Protein AF-A0A7C6KZR1-F1 (afdb_monomer_lite)

Radius of gyration: 19.95 Å; chains: 1; bounding box: 48×37×45 Å

Structure (mmCIF, N/CA/C/O backbone):
data_AF-A0A7C6KZR1-F1
#
_entry.id   AF-A0A7C6KZR1-F1
#
loop_
_atom_site.group_PDB
_atom_site.id
_atom_site.type_symbol
_atom_site.label_atom_id
_atom_site.label_alt_id
_atom_site.label_comp_id
_atom_site.label_asym_id
_atom_site.label_entity_id
_atom_site.label_seq_id
_atom_site.pdbx_PDB_ins_code
_atom_site.Cartn_x
_atom_site.Cartn_y
_atom_site.Cartn_z
_atom_site.occupancy
_atom_site.B_iso_or_equiv
_atom_site.auth_seq_id
_atom_site.auth_comp_id
_atom_site.auth_asym_id
_atom_site.auth_atom_id
_atom_site.pdbx_PDB_model_num
ATOM 1 N N . MET A 1 1 ? -2.641 19.764 -7.594 1.00 65.00 1 MET A N 1
ATOM 2 C CA . MET A 1 1 ? -3.365 18.576 -7.090 1.00 65.00 1 MET A CA 1
ATOM 3 C C . MET A 1 1 ? -2.521 17.342 -7.369 1.00 65.00 1 MET A C 1
ATOM 5 O O . MET A 1 1 ? -2.129 17.156 -8.516 1.00 65.00 1 MET A O 1
ATOM 9 N N . LEU A 1 2 ? -2.218 16.532 -6.350 1.00 72.00 2 LEU A N 1
ATOM 10 C CA . LEU A 1 2 ? -1.398 15.311 -6.466 1.00 72.00 2 LEU A CA 1
ATOM 11 C C . LEU A 1 2 ? -1.885 14.363 -7.580 1.00 72.00 2 LEU A C 1
ATOM 13 O O . LEU A 1 2 ? -1.064 13.788 -8.284 1.00 72.00 2 LEU A O 1
ATOM 17 N N . GLY A 1 3 ? -3.200 14.284 -7.827 1.00 72.75 3 GLY A N 1
ATOM 18 C CA . GLY A 1 3 ? -3.768 13.497 -8.932 1.00 72.75 3 GLY A CA 1
ATOM 19 C C . GLY A 1 3 ? -3.339 13.965 -10.331 1.00 72.75 3 GLY A C 1
ATOM 20 O O . GLY A 1 3 ? -3.002 13.144 -11.179 1.00 72.75 3 GLY A O 1
ATOM 21 N N . LEU A 1 4 ? -3.249 15.281 -10.561 1.00 75.31 4 LEU A N 1
ATOM 22 C CA . LEU A 1 4 ? -2.753 15.832 -11.831 1.00 75.31 4 LEU A CA 1
ATOM 23 C C . LEU A 1 4 ? -1.257 15.537 -12.023 1.00 75.31 4 LEU A C 1
ATOM 25 O O . LEU A 1 4 ? -0.806 15.279 -13.136 1.00 75.31 4 LEU A O 1
ATOM 29 N N . TRP A 1 5 ? -0.495 15.550 -10.924 1.00 78.56 5 TRP A N 1
ATOM 30 C CA . TRP A 1 5 ? 0.924 15.200 -10.927 1.00 78.56 5 TRP A CA 1
ATOM 31 C C . TRP A 1 5 ? 1.140 13.717 -11.248 1.00 78.56 5 TRP A C 1
ATOM 33 O O . TRP A 1 5 ? 1.990 13.419 -12.077 1.00 78.56 5 TRP A O 1
ATOM 43 N N . PHE A 1 6 ? 0.317 12.806 -10.713 1.00 76.88 6 PHE A N 1
ATOM 44 C CA . PHE A 1 6 ? 0.353 11.382 -11.081 1.00 76.88 6 PHE A CA 1
ATOM 45 C C . PHE A 1 6 ? 0.053 11.135 -12.566 1.00 76.88 6 PHE A C 1
ATOM 47 O O . PHE A 1 6 ? 0.694 10.290 -13.190 1.00 76.88 6 PHE A O 1
ATOM 54 N N . ILE A 1 7 ? -0.878 11.892 -13.154 1.00 77.44 7 ILE A N 1
ATOM 55 C CA . ILE A 1 7 ? -1.198 11.793 -14.587 1.00 77.44 7 ILE A CA 1
ATOM 56 C C . ILE A 1 7 ? -0.025 12.294 -15.443 1.00 77.44 7 ILE A C 1
ATOM 58 O O . ILE A 1 7 ? 0.351 11.643 -16.417 1.00 77.44 7 ILE A O 1
ATOM 62 N N . LEU A 1 8 ? 0.586 13.426 -15.083 1.00 77.81 8 LEU A N 1
ATOM 63 C CA . LEU A 1 8 ? 1.767 13.940 -15.785 1.00 77.81 8 LEU A CA 1
ATOM 64 C C . LEU A 1 8 ? 2.981 13.010 -15.625 1.00 77.81 8 LEU A C 1
ATOM 66 O O . LEU A 1 8 ? 3.710 12.784 -16.596 1.00 77.81 8 LEU A O 1
ATOM 70 N N . ASP A 1 9 ? 3.170 12.435 -14.435 1.00 79.00 9 ASP A N 1
ATOM 71 C CA . ASP A 1 9 ? 4.228 11.460 -14.163 1.00 79.00 9 ASP A CA 1
ATOM 72 C C . ASP A 1 9 ? 4.039 10.196 -15.010 1.00 79.00 9 ASP A C 1
ATOM 74 O O . ASP A 1 9 ? 4.992 9.744 -15.642 1.00 79.00 9 ASP A O 1
ATOM 78 N N . TYR A 1 10 ? 2.805 9.697 -15.155 1.00 75.25 10 TYR A N 1
ATOM 79 C CA . TYR A 1 10 ? 2.490 8.557 -16.026 1.00 75.25 10 TYR A CA 1
ATOM 80 C C . TYR A 1 10 ? 2.987 8.757 -17.470 1.00 75.25 10 TYR A C 1
ATOM 82 O O . TYR A 1 10 ? 3.627 7.870 -18.042 1.00 75.25 10 TYR A O 1
ATOM 90 N N . TYR A 1 11 ? 2.760 9.935 -18.063 1.00 74.88 11 TYR A N 1
ATOM 91 C CA . TYR A 1 11 ? 3.222 10.218 -19.428 1.00 74.88 11 TYR A CA 1
ATOM 92 C C . TYR A 1 11 ? 4.741 10.392 -19.527 1.00 74.88 11 TYR A C 1
ATOM 94 O O . TYR A 1 11 ? 5.347 9.939 -20.504 1.00 74.88 11 TYR A O 1
ATOM 102 N N . LYS A 1 12 ? 5.369 11.029 -18.533 1.00 73.31 12 LYS A N 1
ATOM 103 C CA . LYS A 1 12 ? 6.824 11.237 -18.505 1.00 73.31 12 LYS A CA 1
ATOM 104 C C . LYS A 1 12 ? 7.576 9.911 -18.350 1.00 73.31 12 LYS A C 1
ATOM 106 O O . LYS A 1 12 ? 8.551 9.673 -19.064 1.00 73.31 12 LYS A O 1
ATOM 111 N N . LYS A 1 13 ? 7.086 9.029 -17.478 1.00 70.56 13 LYS A N 1
ATOM 112 C CA . LYS A 1 13 ? 7.708 7.741 -17.143 1.00 70.56 13 LYS A CA 1
ATOM 113 C C . LYS A 1 13 ? 7.689 6.753 -18.309 1.00 70.56 13 LYS A C 1
ATOM 115 O O . LYS A 1 13 ? 8.689 6.092 -18.560 1.00 70.56 13 LYS A O 1
ATOM 120 N N . ARG A 1 14 ? 6.637 6.783 -19.136 1.00 67.38 14 ARG A N 1
ATOM 121 C CA . ARG A 1 14 ? 6.496 5.927 -20.329 1.00 67.38 14 ARG A CA 1
ATOM 122 C C . ARG A 1 14 ? 7.643 6.073 -21.347 1.00 67.38 14 ARG A C 1
ATOM 124 O O . ARG A 1 14 ? 8.022 5.092 -21.986 1.00 67.38 14 ARG A O 1
ATOM 131 N N . LYS A 1 15 ? 8.217 7.277 -21.507 1.00 60.50 15 LYS A N 1
ATOM 132 C CA . LYS A 1 15 ? 9.384 7.496 -22.391 1.00 60.50 15 LYS A CA 1
ATOM 133 C C . LYS A 1 15 ? 10.684 6.954 -21.787 1.00 60.50 15 LYS A C 1
ATOM 135 O O . LYS A 1 15 ? 11.470 6.353 -22.514 1.00 60.50 15 LYS A O 1
ATOM 140 N N . THR A 1 16 ? 10.885 7.134 -20.484 1.00 65.69 16 THR A N 1
ATOM 141 C CA . THR A 1 16 ? 12.053 6.622 -19.750 1.00 65.69 16 THR A CA 1
ATOM 142 C C . THR A 1 16 ? 12.046 5.095 -19.681 1.00 65.69 16 THR A C 1
ATOM 144 O O . THR A 1 16 ? 13.045 4.481 -20.040 1.00 65.69 16 THR A O 1
ATOM 147 N N . ASP A 1 17 ? 10.898 4.477 -19.388 1.00 67.50 17 ASP A N 1
ATOM 148 C CA . ASP A 1 17 ? 10.758 3.015 -19.324 1.00 67.50 17 ASP A CA 1
ATOM 149 C C . ASP A 1 17 ? 11.106 2.330 -20.653 1.00 67.50 17 ASP A C 1
ATOM 151 O O . ASP A 1 17 ? 11.651 1.232 -20.660 1.00 67.50 17 ASP A O 1
ATOM 155 N N . THR A 1 18 ? 10.827 2.967 -21.797 1.00 68.88 18 THR A N 1
ATOM 156 C CA . THR A 1 18 ? 11.157 2.396 -23.117 1.00 68.88 18 THR A CA 1
ATOM 157 C C . THR A 1 18 ? 12.669 2.407 -23.372 1.00 68.88 18 THR A C 1
ATOM 159 O O . THR A 1 18 ? 13.216 1.455 -23.932 1.00 68.88 18 THR A O 1
ATOM 162 N N . PHE A 1 19 ? 13.354 3.472 -22.944 1.00 71.06 19 PHE A N 1
ATOM 163 C CA . PHE A 1 19 ? 14.809 3.601 -23.044 1.00 71.06 19 PHE A CA 1
ATOM 164 C C . PHE A 1 19 ? 15.523 2.648 -22.074 1.00 71.06 19 PHE A C 1
ATOM 166 O O . PHE A 1 19 ? 16.423 1.912 -22.483 1.00 71.06 19 PHE A O 1
ATOM 173 N N . ASP A 1 20 ? 15.061 2.580 -20.824 1.00 76.12 20 ASP A N 1
ATOM 174 C CA . ASP A 1 20 ? 15.592 1.662 -19.816 1.00 76.12 20 ASP A CA 1
ATOM 175 C C . ASP A 1 20 ? 15.303 0.202 -20.158 1.00 76.12 20 ASP A C 1
ATOM 177 O O . ASP A 1 20 ? 16.172 -0.644 -19.963 1.00 76.12 20 ASP A O 1
ATOM 181 N N . PHE A 1 21 ? 14.132 -0.123 -20.716 1.00 78.38 21 PHE A N 1
ATOM 182 C CA . PHE A 1 21 ? 13.839 -1.480 -21.178 1.00 78.38 21 PHE A CA 1
ATOM 183 C C . PHE A 1 21 ? 14.831 -1.922 -22.252 1.00 78.38 21 PHE A C 1
ATOM 185 O O . PHE A 1 21 ? 15.339 -3.035 -22.165 1.00 78.38 21 PHE A O 1
ATOM 192 N N . LYS A 1 22 ? 15.156 -1.049 -23.217 1.00 76.81 22 LYS A N 1
ATOM 193 C CA . LYS A 1 22 ? 16.144 -1.345 -24.265 1.00 76.81 22 LYS A CA 1
ATOM 194 C C . LYS A 1 22 ? 17.532 -1.617 -23.672 1.00 76.81 22 LYS A C 1
ATOM 196 O O . LYS A 1 22 ? 18.116 -2.650 -23.982 1.00 76.81 22 LYS A O 1
ATOM 201 N N . ASN A 1 23 ? 18.015 -0.755 -22.776 1.00 78.06 23 ASN A N 1
ATOM 202 C CA . ASN A 1 23 ? 19.310 -0.943 -22.107 1.00 78.06 23 ASN A CA 1
ATOM 203 C C . ASN A 1 23 ? 19.344 -2.198 -21.221 1.00 78.06 23 ASN A C 1
ATOM 205 O O . ASN A 1 23 ? 20.291 -2.978 -21.284 1.00 78.06 23 ASN A O 1
ATOM 209 N N . ASN A 1 24 ? 18.307 -2.432 -20.412 1.00 80.12 24 ASN A N 1
ATOM 210 C CA . ASN A 1 24 ? 18.233 -3.614 -19.552 1.00 80.12 24 ASN A CA 1
ATOM 211 C C . ASN A 1 24 ? 18.150 -4.907 -20.372 1.00 80.12 24 ASN A C 1
ATOM 213 O O . ASN A 1 24 ? 18.702 -5.916 -19.946 1.00 80.12 24 ASN A O 1
ATOM 217 N N . TYR A 1 25 ? 17.511 -4.896 -21.547 1.00 81.56 25 TYR A N 1
ATOM 218 C CA . TYR A 1 25 ? 17.487 -6.063 -22.431 1.00 81.56 25 TYR A CA 1
ATOM 219 C C . TYR A 1 25 ? 18.894 -6.441 -22.914 1.00 81.56 25 TYR A C 1
ATOM 221 O O . TYR A 1 25 ? 19.236 -7.621 -22.905 1.00 81.56 25 TYR A O 1
ATOM 229 N N . GLU A 1 26 ? 19.730 -5.458 -23.268 1.00 80.25 26 GLU A N 1
ATOM 230 C CA . GLU A 1 26 ? 21.128 -5.713 -23.643 1.00 80.25 26 GLU A CA 1
ATOM 231 C C . GLU A 1 26 ? 21.955 -6.247 -22.462 1.00 80.25 26 GLU A C 1
ATOM 233 O O . GLU A 1 26 ? 22.707 -7.209 -22.620 1.00 80.25 26 GLU A O 1
ATOM 238 N N . ILE A 1 27 ? 21.751 -5.708 -21.254 1.00 80.88 27 ILE A N 1
ATOM 239 C CA . ILE A 1 27 ? 22.422 -6.186 -20.032 1.00 80.88 27 ILE A CA 1
ATOM 240 C C . ILE A 1 27 ? 21.994 -7.620 -19.683 1.00 80.88 27 ILE A C 1
ATOM 242 O O . ILE A 1 27 ? 22.843 -8.435 -19.333 1.00 80.88 27 ILE A O 1
ATOM 246 N N . LEU A 1 28 ? 20.703 -7.952 -19.800 1.00 78.81 28 LEU A N 1
ATOM 247 C CA . LEU A 1 28 ? 20.175 -9.293 -19.518 1.00 78.81 28 LEU A CA 1
ATOM 248 C C . LEU A 1 28 ? 20.666 -10.337 -20.525 1.00 78.81 28 LEU A C 1
ATOM 250 O O . LEU A 1 28 ? 20.918 -11.480 -20.146 1.00 78.81 28 LEU A O 1
ATOM 254 N N . ILE A 1 29 ? 20.797 -9.966 -21.803 1.00 81.06 29 ILE A N 1
ATOM 255 C CA . ILE A 1 29 ? 21.391 -10.843 -22.819 1.00 81.06 29 ILE A CA 1
ATOM 256 C C . ILE A 1 29 ? 22.852 -11.121 -22.455 1.00 81.06 29 ILE A C 1
ATOM 258 O O . ILE A 1 29 ? 23.236 -12.288 -22.380 1.00 81.06 29 ILE A O 1
ATOM 262 N N . ASN A 1 30 ? 23.630 -10.083 -22.135 1.00 78.69 30 ASN A N 1
ATOM 263 C CA . ASN A 1 30 ? 25.027 -10.243 -21.730 1.00 78.69 30 ASN A CA 1
ATOM 264 C C . ASN A 1 30 ? 25.167 -11.072 -20.440 1.00 78.69 30 ASN A C 1
ATOM 266 O O . ASN A 1 30 ? 25.948 -12.019 -20.408 1.00 78.69 30 ASN A O 1
ATOM 270 N N . SER A 1 31 ? 24.354 -10.816 -19.409 1.00 77.44 31 SER A N 1
ATOM 271 C CA . SER A 1 31 ? 24.414 -11.568 -18.146 1.00 77.44 31 SER A CA 1
ATOM 272 C C . SER A 1 31 ? 23.977 -13.027 -18.295 1.00 77.44 31 SER A C 1
ATOM 274 O O . SER A 1 31 ? 24.450 -13.895 -17.563 1.00 77.44 31 SER A O 1
ATOM 276 N N . LYS A 1 32 ? 23.062 -13.313 -19.230 1.00 75.75 32 LYS A N 1
ATOM 277 C CA . LYS A 1 32 ? 22.613 -14.677 -19.528 1.00 75.75 32 LYS A CA 1
ATOM 278 C C . LYS A 1 32 ? 23.664 -15.466 -20.305 1.00 75.75 32 LYS A C 1
ATOM 280 O O . LYS A 1 32 ? 23.803 -16.660 -20.058 1.00 75.75 32 LYS A O 1
ATOM 285 N N . ILE A 1 33 ? 24.410 -14.809 -21.195 1.00 79.44 33 ILE A N 1
ATOM 286 C CA . ILE A 1 33 ? 25.581 -15.398 -21.866 1.00 7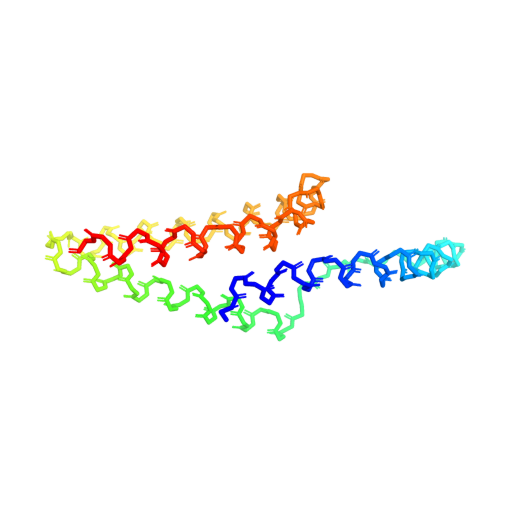9.44 33 ILE A CA 1
ATOM 287 C C . ILE A 1 33 ? 26.674 -15.721 -20.833 1.00 79.44 33 ILE A C 1
ATOM 289 O O . ILE A 1 33 ? 27.308 -16.768 -20.924 1.00 79.44 33 ILE A O 1
ATOM 293 N N . GLU A 1 34 ? 26.832 -14.880 -19.809 1.00 74.88 34 GLU A N 1
ATOM 294 C CA . GLU A 1 34 ? 27.772 -15.086 -18.695 1.00 74.88 34 GLU A CA 1
ATOM 295 C C . GLU A 1 34 ? 27.260 -16.037 -17.591 1.00 74.88 34 GLU A C 1
ATOM 297 O O . GLU A 1 34 ? 27.949 -16.251 -16.595 1.00 74.88 34 GLU A O 1
ATOM 302 N N . GLY A 1 35 ? 26.067 -16.628 -17.742 1.00 69.56 35 GLY A N 1
ATOM 303 C CA . GLY A 1 35 ? 25.532 -17.621 -16.802 1.00 69.56 35 GLY A CA 1
ATOM 304 C C . GLY A 1 35 ? 25.175 -17.077 -15.415 1.00 69.56 35 GLY A C 1
ATOM 305 O O . GLY A 1 35 ? 25.169 -17.838 -14.454 1.00 69.56 35 GLY A O 1
ATOM 306 N N . LYS A 1 36 ? 24.891 -15.775 -15.288 1.00 65.56 36 LYS A N 1
ATOM 307 C CA . LYS A 1 36 ? 24.595 -15.121 -14.006 1.00 65.56 36 LYS A CA 1
ATOM 308 C C . LYS A 1 36 ? 23.087 -14.937 -13.826 1.00 65.56 36 LYS A C 1
ATOM 310 O O . LYS A 1 36 ? 22.502 -13.929 -14.229 1.00 65.56 36 LYS A O 1
ATOM 315 N N . ASP A 1 37 ? 22.437 -15.932 -13.244 1.00 61.09 37 ASP A N 1
ATOM 316 C CA . ASP A 1 37 ? 21.037 -15.905 -12.834 1.00 61.09 37 ASP A CA 1
ATOM 317 C C . ASP A 1 37 ? 20.860 -15.077 -11.550 1.00 61.09 37 ASP A C 1
ATOM 319 O O . ASP A 1 37 ? 21.108 -15.509 -10.428 1.00 61.09 37 ASP A O 1
ATOM 323 N N . ASN A 1 38 ? 20.423 -13.828 -11.721 1.00 59.03 38 ASN A N 1
ATOM 324 C CA . ASN A 1 38 ? 20.147 -12.923 -10.609 1.00 59.03 38 ASN A CA 1
ATOM 325 C C . ASN A 1 38 ? 18.793 -13.271 -9.964 1.00 59.03 38 ASN A C 1
ATOM 327 O O . ASN A 1 38 ? 17.748 -12.756 -10.368 1.00 59.03 38 ASN A O 1
ATOM 331 N N . LEU A 1 39 ? 18.805 -14.138 -8.950 1.00 59.22 39 LEU A N 1
ATOM 332 C CA . LEU A 1 39 ? 17.678 -14.305 -8.029 1.00 59.22 39 LEU A CA 1
ATOM 333 C C . LEU A 1 39 ? 17.381 -12.962 -7.343 1.00 59.22 39 LEU A C 1
ATOM 335 O O . LEU A 1 39 ? 18.230 -12.398 -6.651 1.00 59.22 39 LEU A O 1
ATOM 339 N N . LYS A 1 40 ? 16.175 -12.429 -7.557 1.00 65.94 40 LYS A N 1
ATOM 340 C CA . LYS A 1 40 ? 15.756 -11.145 -6.989 1.00 65.94 40 LYS A CA 1
ATOM 341 C C . LYS A 1 40 ? 15.196 -11.361 -5.584 1.00 65.94 40 LYS A C 1
ATOM 343 O O . LYS A 1 40 ? 14.048 -11.770 -5.428 1.00 65.94 40 LYS A O 1
ATOM 348 N N . TYR A 1 41 ? 16.016 -11.085 -4.577 1.00 76.81 41 TYR A N 1
ATOM 349 C CA . TYR A 1 41 ? 15.604 -11.050 -3.175 1.00 76.81 41 TYR A CA 1
ATOM 350 C C . TYR A 1 41 ? 15.192 -9.635 -2.772 1.00 76.81 41 TYR A C 1
ATOM 352 O O . TYR A 1 41 ? 15.670 -8.658 -3.348 1.00 76.81 41 TYR A O 1
ATOM 360 N N . ILE A 1 42 ? 14.300 -9.540 -1.787 1.00 81.50 42 ILE A N 1
ATOM 361 C CA . ILE A 1 42 ? 13.946 -8.267 -1.160 1.00 81.50 42 ILE A CA 1
ATOM 362 C C . ILE A 1 42 ? 15.156 -7.764 -0.364 1.00 81.50 42 ILE A C 1
ATOM 364 O O . ILE A 1 42 ? 15.747 -8.515 0.419 1.00 81.50 42 ILE A O 1
ATOM 368 N N . ASP A 1 43 ? 15.522 -6.501 -0.567 1.00 88.19 43 ASP A N 1
ATOM 369 C CA . ASP A 1 43 ? 16.603 -5.878 0.198 1.00 88.19 43 ASP A CA 1
ATOM 370 C C . ASP A 1 43 ? 16.146 -5.543 1.632 1.00 88.19 43 ASP A C 1
ATOM 372 O O . ASP A 1 43 ? 14.951 -5.420 1.931 1.00 88.19 43 ASP A O 1
ATOM 376 N N . ILE A 1 44 ? 17.097 -5.346 2.546 1.00 90.94 44 ILE A N 1
ATOM 377 C CA . ILE A 1 44 ? 16.801 -4.977 3.935 1.00 90.94 44 ILE A CA 1
ATOM 378 C C . ILE A 1 44 ? 16.024 -3.655 4.005 1.00 90.94 44 ILE A C 1
ATOM 380 O O . ILE A 1 44 ? 15.101 -3.514 4.808 1.00 90.94 44 ILE A O 1
ATOM 384 N N . LYS A 1 45 ? 16.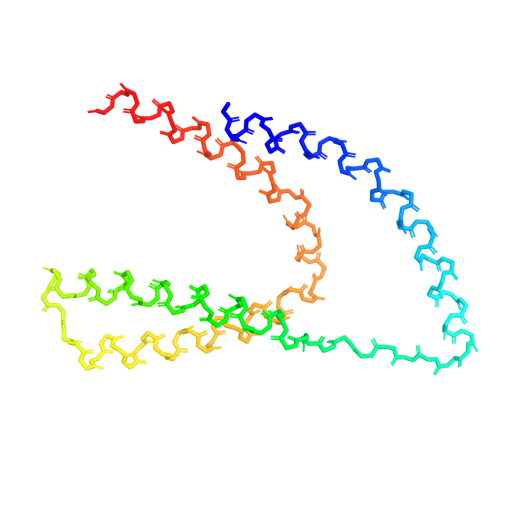341 -2.694 3.127 1.00 92.56 45 LYS A N 1
ATOM 385 C CA . LYS A 1 45 ? 15.648 -1.400 3.075 1.00 92.56 45 LYS A CA 1
ATOM 386 C C . LYS A 1 45 ? 14.204 -1.559 2.620 1.00 92.56 45 LYS A C 1
ATOM 388 O O . LYS A 1 45 ? 13.307 -0.979 3.225 1.00 92.56 45 LYS A O 1
ATOM 393 N N . GLU A 1 46 ? 13.983 -2.368 1.586 1.00 86.19 46 GLU A N 1
ATOM 394 C CA . GLU A 1 46 ? 12.642 -2.690 1.094 1.00 86.19 46 GLU A CA 1
ATOM 395 C C . GLU A 1 46 ? 11.830 -3.395 2.186 1.00 86.19 46 GLU A C 1
ATOM 397 O O . GLU A 1 46 ? 10.697 -3.000 2.455 1.00 86.19 46 GLU A O 1
ATOM 402 N N . SER A 1 47 ? 12.436 -4.355 2.893 1.00 91.50 47 SER A N 1
ATOM 403 C CA . SER A 1 47 ? 11.810 -5.052 4.026 1.00 91.50 47 SER A CA 1
ATOM 404 C C . SER A 1 47 ? 11.369 -4.094 5.130 1.00 91.50 47 SER A C 1
ATOM 406 O O . SER A 1 47 ? 10.256 -4.216 5.637 1.00 91.50 47 SER A O 1
ATOM 408 N N . ILE A 1 48 ? 12.218 -3.130 5.501 1.00 95.38 48 ILE A N 1
ATOM 409 C CA . ILE A 1 48 ? 11.905 -2.146 6.547 1.00 95.38 48 ILE A CA 1
ATOM 410 C C . ILE A 1 48 ? 10.711 -1.283 6.131 1.00 95.38 48 ILE A C 1
ATOM 412 O O . ILE A 1 48 ? 9.791 -1.091 6.924 1.00 95.38 48 ILE A O 1
ATOM 416 N N . ILE A 1 49 ? 10.696 -0.792 4.889 1.00 93.69 49 ILE A N 1
ATOM 417 C CA . ILE A 1 49 ? 9.595 0.032 4.371 1.00 93.69 49 ILE A CA 1
ATOM 418 C C . ILE A 1 49 ? 8.287 -0.770 4.357 1.00 93.69 49 ILE A C 1
ATOM 420 O O . ILE A 1 49 ? 7.251 -0.267 4.800 1.00 93.69 49 ILE A O 1
ATOM 424 N N . LEU A 1 50 ? 8.337 -2.026 3.908 1.00 90.88 50 LEU A N 1
ATOM 425 C CA . LEU A 1 50 ? 7.184 -2.927 3.901 1.00 90.88 50 LEU A CA 1
ATOM 426 C C . LEU A 1 50 ? 6.667 -3.203 5.319 1.00 90.88 50 LEU A C 1
ATOM 428 O O . LEU A 1 50 ? 5.468 -3.080 5.569 1.00 90.88 50 LEU A O 1
ATOM 432 N N . ALA A 1 51 ? 7.560 -3.521 6.259 1.00 92.31 51 ALA A N 1
ATOM 433 C CA . ALA A 1 51 ? 7.207 -3.776 7.654 1.00 92.31 51 ALA A CA 1
ATOM 434 C C . ALA A 1 51 ? 6.584 -2.541 8.320 1.00 92.31 51 ALA A C 1
ATOM 436 O O . ALA A 1 51 ? 5.595 -2.653 9.050 1.00 92.31 51 ALA A O 1
ATOM 437 N N . PHE A 1 52 ? 7.121 -1.354 8.037 1.00 95.69 52 PHE A N 1
ATOM 438 C CA . PHE A 1 52 ? 6.597 -0.101 8.569 1.00 95.69 52 PHE A CA 1
ATOM 439 C C . PHE A 1 52 ? 5.202 0.214 8.014 1.00 95.69 52 PHE A C 1
ATOM 441 O O . PHE A 1 52 ? 4.284 0.498 8.785 1.00 95.69 52 PHE A O 1
ATOM 448 N N . GLY A 1 53 ? 5.008 0.078 6.697 1.00 93.81 53 GLY A N 1
ATOM 449 C CA . GLY A 1 53 ? 3.699 0.249 6.062 1.00 93.81 53 GLY A CA 1
ATOM 450 C C . GLY A 1 53 ? 2.648 -0.715 6.621 1.00 93.81 53 GLY A C 1
ATOM 451 O O . GLY A 1 53 ? 1.540 -0.298 6.959 1.00 93.81 53 GLY A O 1
ATOM 452 N N . LEU A 1 54 ? 3.016 -1.985 6.807 1.00 91.94 54 LEU A N 1
ATOM 453 C CA . LEU A 1 54 ? 2.135 -2.995 7.395 1.00 91.94 54 LEU A CA 1
ATOM 454 C C . LEU A 1 54 ? 1.780 -2.679 8.856 1.00 91.94 54 LEU A C 1
ATOM 456 O O . LEU A 1 54 ? 0.633 -2.846 9.265 1.00 91.94 54 LEU A O 1
ATOM 460 N N . THR A 1 55 ? 2.745 -2.189 9.636 1.00 93.50 55 THR A N 1
ATOM 461 C CA . THR A 1 55 ? 2.530 -1.808 11.039 1.00 93.50 55 THR A CA 1
ATOM 462 C C . THR A 1 55 ? 1.547 -0.646 11.148 1.00 93.50 55 THR A C 1
ATOM 464 O O . THR A 1 55 ? 0.608 -0.717 11.939 1.00 93.50 55 THR A O 1
ATOM 467 N N . ILE A 1 56 ? 1.708 0.393 10.323 1.00 95.00 56 ILE A N 1
ATOM 468 C CA . ILE A 1 56 ? 0.773 1.528 10.286 1.00 95.00 56 ILE A CA 1
ATOM 469 C C . ILE A 1 56 ? -0.628 1.062 9.876 1.00 95.00 56 ILE A C 1
ATOM 471 O O . ILE A 1 56 ? -1.613 1.460 10.500 1.00 95.00 56 ILE A O 1
ATOM 475 N N . ASN A 1 57 ? -0.726 0.186 8.874 1.00 91.56 57 ASN A N 1
ATOM 476 C CA . ASN A 1 57 ? -2.004 -0.371 8.436 1.00 91.56 57 ASN A CA 1
ATOM 477 C C . ASN A 1 57 ? -2.712 -1.138 9.569 1.00 91.56 57 ASN A C 1
ATOM 479 O O . ASN A 1 57 ? -3.894 -0.917 9.835 1.00 91.56 57 ASN A O 1
ATOM 483 N N . ASN A 1 58 ? -1.970 -1.984 10.289 1.00 91.56 58 ASN A N 1
ATOM 484 C CA . ASN A 1 58 ? -2.504 -2.751 11.414 1.00 91.56 58 ASN A CA 1
ATOM 485 C C . ASN A 1 58 ? -2.854 -1.865 12.618 1.00 91.56 58 ASN A C 1
ATOM 487 O O . ASN A 1 58 ? -3.794 -2.178 13.344 1.00 91.56 58 ASN A O 1
ATOM 491 N N . LEU A 1 59 ? -2.159 -0.741 12.813 1.00 92.25 59 LEU A N 1
ATOM 492 C CA . LEU A 1 59 ? -2.481 0.240 13.849 1.00 92.25 59 LEU A CA 1
ATOM 493 C C . LEU A 1 59 ? -3.825 0.927 13.574 1.00 92.25 59 LEU A C 1
ATOM 495 O O . LEU A 1 59 ? -4.664 1.002 14.472 1.00 92.25 59 LEU A O 1
ATOM 499 N N . GLY A 1 60 ? -4.070 1.361 12.334 1.00 91.62 60 GLY A N 1
ATOM 500 C CA . GLY A 1 60 ? -5.368 1.918 11.937 1.00 91.62 60 GLY A CA 1
ATOM 501 C C . GLY A 1 60 ? -6.507 0.911 12.116 1.00 91.62 60 GLY A C 1
ATOM 502 O O . GLY A 1 60 ? -7.551 1.243 12.682 1.00 91.62 60 GLY A O 1
ATOM 503 N N . LEU A 1 61 ? -6.279 -0.344 11.719 1.00 89.69 61 LEU A N 1
ATOM 504 C CA . LEU A 1 61 ? -7.252 -1.420 11.900 1.00 89.69 61 LEU A CA 1
ATOM 505 C C . LEU A 1 61 ? -7.509 -1.731 13.386 1.00 89.69 61 LEU A C 1
ATOM 507 O O . LEU A 1 61 ? -8.657 -1.936 13.771 1.00 89.69 61 LEU A O 1
ATOM 511 N N . GLY A 1 62 ? -6.474 -1.713 14.231 1.00 89.94 62 GLY A N 1
ATOM 512 C CA . GLY A 1 62 ? -6.595 -1.900 15.681 1.00 89.94 62 GLY A CA 1
ATOM 513 C C . GLY A 1 62 ? -7.397 -0.787 16.365 1.00 89.94 62 GLY A C 1
ATOM 514 O O . GLY A 1 62 ? -8.252 -1.068 17.210 1.00 89.94 62 GLY A O 1
ATOM 515 N N . ILE A 1 63 ? -7.193 0.469 15.952 1.00 92.31 63 ILE A N 1
ATOM 516 C CA . ILE A 1 63 ? -8.006 1.608 16.407 1.00 92.31 63 ILE A CA 1
ATOM 517 C C . ILE A 1 63 ? -9.463 1.426 15.960 1.00 92.31 63 ILE A C 1
ATOM 519 O O . ILE A 1 63 ? -10.376 1.535 16.779 1.00 92.31 63 ILE A O 1
ATOM 523 N N . GLY A 1 64 ? -9.695 1.074 14.692 1.00 90.38 64 GLY A N 1
ATOM 524 C CA . GLY A 1 64 ? -11.040 0.823 14.166 1.00 90.38 64 GLY A CA 1
ATOM 525 C C . GLY A 1 64 ? -11.759 -0.332 14.875 1.00 90.38 64 GLY A C 1
ATOM 526 O O . GLY A 1 64 ? -12.927 -0.205 15.243 1.00 90.38 64 GLY A O 1
ATOM 527 N N . ALA A 1 65 ? -11.058 -1.436 15.140 1.00 90.06 65 ALA A N 1
ATOM 528 C CA . ALA A 1 65 ? -11.580 -2.575 15.896 1.00 90.06 65 ALA A CA 1
ATOM 529 C C . ALA A 1 65 ? -11.958 -2.188 17.336 1.00 90.06 65 ALA A C 1
ATOM 531 O O . ALA A 1 65 ? -12.970 -2.658 17.854 1.00 90.06 65 ALA A O 1
ATOM 532 N N . SER A 1 66 ? -11.186 -1.288 17.954 1.00 89.56 66 SER A N 1
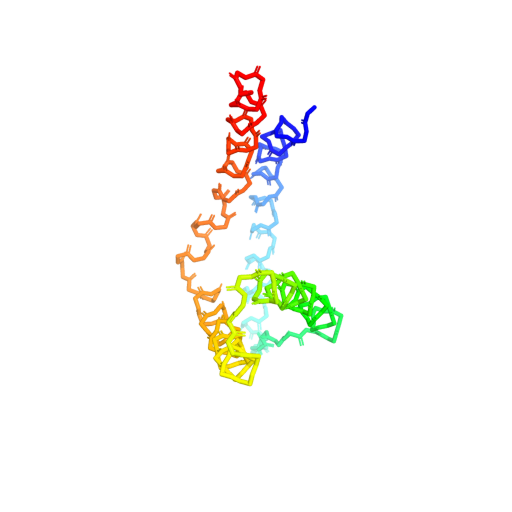ATOM 533 C CA . SER A 1 66 ? -11.470 -0.768 19.297 1.00 89.56 66 SER A CA 1
ATOM 534 C C . SER A 1 66 ? -12.728 0.104 19.318 1.00 89.56 66 SER A C 1
ATOM 536 O O . SER A 1 66 ? -13.564 -0.054 20.202 1.00 89.56 66 SER A O 1
ATOM 538 N N . ILE A 1 67 ? -12.902 0.984 18.324 1.00 93.69 67 ILE A N 1
ATOM 539 C CA . ILE A 1 67 ? -14.090 1.851 18.203 1.00 93.69 67 ILE A CA 1
ATOM 540 C C . ILE A 1 67 ? -15.356 1.026 17.935 1.00 93.69 67 ILE A C 1
ATOM 542 O O . ILE A 1 67 ? -16.422 1.323 18.466 1.00 93.69 67 ILE A O 1
ATOM 546 N N . THR A 1 68 ? -15.243 -0.022 17.121 1.00 92.56 68 THR A N 1
ATOM 547 C CA . THR A 1 68 ? -16.366 -0.898 16.748 1.00 92.56 68 THR A CA 1
ATOM 548 C C . THR A 1 68 ? -16.726 -1.930 17.823 1.00 92.56 68 THR A C 1
ATOM 550 O O . THR A 1 68 ? -17.711 -2.648 17.666 1.00 92.56 68 THR A O 1
ATOM 553 N N . GLY A 1 69 ? -15.960 -2.010 18.918 1.00 89.62 69 GLY A N 1
ATOM 554 C CA . GLY A 1 69 ? -16.204 -2.949 20.017 1.00 89.62 69 GLY A CA 1
ATOM 555 C C . GLY A 1 69 ? -15.928 -4.414 19.664 1.00 89.62 69 GLY A C 1
ATOM 556 O O . GLY A 1 69 ? -16.457 -5.316 20.315 1.00 89.62 69 GLY A O 1
ATOM 557 N N . LEU A 1 70 ? -15.122 -4.678 18.630 1.00 90.50 70 LEU A N 1
ATOM 558 C CA . LEU A 1 70 ? -14.757 -6.037 18.236 1.00 90.50 70 LEU A CA 1
ATOM 559 C C . LEU A 1 70 ? -13.804 -6.679 19.255 1.00 90.50 70 LEU A C 1
ATOM 561 O O . LEU A 1 70 ? -13.000 -6.011 19.903 1.00 90.50 70 LEU A O 1
ATOM 565 N N . ASN A 1 71 ? -13.849 -8.010 19.367 1.00 89.25 71 ASN A N 1
ATOM 566 C CA . ASN A 1 71 ? -12.955 -8.739 20.266 1.00 89.25 71 ASN A CA 1
ATOM 567 C C . ASN A 1 71 ? -11.494 -8.613 19.804 1.00 89.25 71 ASN A C 1
ATOM 569 O O . ASN A 1 71 ? -11.106 -9.198 18.793 1.00 89.25 71 ASN A O 1
ATOM 573 N N . ILE A 1 72 ? -10.691 -7.901 20.599 1.00 88.06 72 ILE A N 1
ATOM 574 C CA . ILE A 1 72 ? -9.290 -7.558 20.320 1.00 88.06 72 ILE A CA 1
ATOM 575 C C . ILE A 1 72 ? -8.426 -8.794 20.049 1.00 88.06 72 ILE A C 1
ATOM 577 O O . ILE A 1 72 ? -7.577 -8.770 19.159 1.00 88.06 72 ILE A O 1
ATOM 581 N N . TYR A 1 73 ? -8.634 -9.891 20.779 1.00 89.00 73 TYR A N 1
ATOM 582 C CA . TYR A 1 73 ? -7.825 -11.100 20.606 1.00 89.00 73 TYR A CA 1
ATOM 583 C C . TYR A 1 73 ? -8.092 -11.757 19.254 1.00 89.00 73 TYR A C 1
ATOM 585 O O . TYR A 1 73 ? -7.158 -12.119 18.537 1.00 89.00 73 TYR A O 1
ATOM 593 N N . PHE A 1 74 ? -9.369 -11.870 18.882 1.00 88.94 74 PHE A N 1
ATOM 594 C CA . PHE A 1 74 ? -9.763 -12.490 17.622 1.00 88.94 74 PHE A CA 1
ATOM 595 C C . PHE A 1 74 ? -9.385 -11.617 16.423 1.00 88.94 74 PHE A C 1
ATOM 597 O O . PHE A 1 74 ? -8.821 -12.117 15.450 1.00 88.94 74 PHE A O 1
ATOM 604 N N . THR A 1 75 ? -9.624 -10.305 16.505 1.00 90.06 75 THR A N 1
ATOM 605 C CA . THR A 1 75 ? -9.258 -9.373 15.431 1.00 90.06 75 THR A CA 1
ATOM 606 C C . THR A 1 75 ? -7.752 -9.306 15.232 1.00 90.06 75 THR A C 1
ATOM 608 O O . THR A 1 75 ? -7.304 -9.337 14.089 1.00 90.06 75 THR A O 1
ATOM 611 N N . THR A 1 76 ? -6.957 -9.299 16.305 1.00 90.56 76 THR A N 1
ATOM 612 C CA . THR A 1 76 ? -5.489 -9.306 16.203 1.00 90.56 76 THR A CA 1
ATOM 613 C C . THR A 1 76 ? -4.985 -10.586 15.541 1.00 90.56 76 THR A C 1
ATOM 615 O O . THR A 1 76 ? -4.173 -10.515 14.617 1.00 90.56 76 THR A O 1
ATOM 618 N N . LEU A 1 77 ? -5.498 -11.753 15.951 1.00 92.75 77 LEU A N 1
ATOM 619 C CA . LEU A 1 77 ? -5.114 -13.040 15.365 1.00 92.75 77 LEU A CA 1
ATOM 620 C C . LEU A 1 77 ? -5.422 -13.084 13.861 1.00 92.75 77 LEU A C 1
ATOM 622 O O . LEU A 1 77 ? -4.546 -13.406 13.057 1.00 92.75 77 LEU A O 1
ATOM 626 N N . LEU A 1 78 ? -6.646 -12.710 13.475 1.00 91.50 78 LEU A N 1
ATOM 627 C CA . LEU A 1 78 ? -7.043 -12.650 12.068 1.00 91.50 78 LEU A CA 1
ATOM 628 C C . LEU A 1 78 ? -6.183 -11.655 11.289 1.00 91.50 78 LEU A C 1
ATOM 630 O O . LEU A 1 78 ? -5.724 -11.980 10.198 1.00 91.50 78 LEU A O 1
ATOM 634 N N . THR A 1 79 ? -5.920 -10.477 11.853 1.00 92.25 79 THR A N 1
ATOM 635 C CA . THR A 1 79 ? -5.111 -9.436 11.203 1.00 92.25 79 THR A CA 1
ATOM 636 C C . THR A 1 79 ? -3.698 -9.927 10.920 1.00 92.25 79 THR A C 1
ATOM 638 O O . THR A 1 79 ? -3.194 -9.707 9.820 1.00 92.25 79 THR A O 1
ATOM 641 N N . ILE A 1 80 ? -3.069 -10.636 11.862 1.00 92.00 80 ILE A N 1
ATOM 642 C CA . ILE A 1 80 ? -1.737 -11.226 11.663 1.00 92.00 80 ILE A CA 1
ATOM 643 C C . ILE A 1 80 ? -1.769 -12.270 10.542 1.00 92.00 80 ILE A C 1
ATOM 645 O O . ILE A 1 80 ? -0.939 -12.213 9.633 1.00 92.00 80 ILE A O 1
ATOM 649 N N . ILE A 1 81 ? -2.739 -13.189 10.567 1.00 94.00 81 ILE A N 1
ATOM 650 C CA . ILE A 1 81 ? -2.868 -14.239 9.546 1.00 94.00 81 ILE A CA 1
ATOM 651 C C . ILE A 1 81 ? -3.070 -13.615 8.162 1.00 94.00 81 ILE A C 1
ATOM 653 O O . ILE A 1 81 ? -2.328 -13.930 7.232 1.00 94.00 81 ILE A O 1
ATOM 657 N N . PHE A 1 82 ? -4.023 -12.691 8.026 1.00 92.56 82 PHE A N 1
ATOM 658 C CA . PHE A 1 82 ? -4.301 -12.011 6.761 1.00 92.56 82 PHE A CA 1
ATOM 659 C C . PHE A 1 82 ? -3.130 -11.154 6.285 1.00 92.56 82 PHE A C 1
ATOM 661 O O . PHE A 1 82 ? -2.871 -11.107 5.083 1.00 92.56 82 PHE A O 1
ATOM 668 N N . SER A 1 83 ? -2.398 -10.513 7.196 1.00 92.00 83 SER A N 1
ATOM 669 C CA . SER A 1 83 ? -1.199 -9.737 6.865 1.00 92.00 83 SER A CA 1
ATOM 670 C C . SER A 1 83 ? -0.116 -10.625 6.252 1.00 92.00 83 SER A C 1
ATOM 672 O O . SER A 1 83 ? 0.402 -10.312 5.181 1.00 92.00 83 SER A O 1
ATOM 674 N N . LEU A 1 84 ? 0.189 -11.766 6.879 1.00 92.50 84 LEU A N 1
ATOM 675 C CA . LEU A 1 84 ? 1.168 -12.727 6.358 1.00 92.50 84 LEU A CA 1
ATOM 676 C C . LEU A 1 84 ? 0.730 -13.309 5.011 1.00 92.50 84 LEU A C 1
ATOM 678 O O . LEU A 1 84 ? 1.530 -13.379 4.075 1.00 92.50 84 LEU A O 1
ATOM 682 N N . LEU A 1 85 ? -0.549 -13.671 4.889 1.00 93.38 85 LEU A N 1
ATOM 683 C CA . LEU A 1 85 ? -1.107 -14.182 3.639 1.00 93.38 85 LEU A CA 1
ATOM 684 C C . LEU A 1 85 ? -1.025 -13.135 2.522 1.00 93.38 85 LEU A C 1
ATOM 686 O O . LEU A 1 85 ? -0.643 -13.456 1.401 1.00 93.38 85 LEU A O 1
ATOM 690 N N . SER A 1 86 ? -1.320 -11.873 2.839 1.00 90.88 86 SER A N 1
ATOM 691 C CA . SER A 1 86 ? -1.257 -10.760 1.888 1.00 90.88 86 SER A CA 1
ATOM 692 C C . SER A 1 86 ? 0.167 -10.484 1.419 1.00 90.88 86 SER A C 1
ATOM 694 O O . SER A 1 86 ? 0.363 -10.206 0.239 1.00 90.88 86 SER A O 1
ATOM 696 N N . ILE A 1 87 ? 1.170 -10.613 2.294 1.00 90.81 87 ILE A N 1
ATOM 697 C CA . ILE A 1 87 ? 2.582 -10.505 1.896 1.00 90.81 87 ILE A CA 1
ATOM 698 C C . ILE A 1 87 ? 2.947 -11.629 0.923 1.00 90.81 87 ILE A C 1
ATOM 700 O O . ILE A 1 87 ? 3.527 -11.362 -0.128 1.00 90.81 87 ILE A O 1
ATOM 704 N N . LEU A 1 88 ? 2.579 -12.877 1.231 1.00 89.25 88 LEU A N 1
ATOM 705 C CA . LEU A 1 88 ? 2.894 -14.028 0.381 1.00 89.25 88 LEU A CA 1
ATOM 706 C C . LEU A 1 88 ? 2.205 -13.942 -0.991 1.00 89.25 88 LEU A C 1
ATOM 708 O O . LEU A 1 88 ? 2.825 -14.183 -2.033 1.00 89.25 88 LEU A O 1
ATOM 712 N N . LEU A 1 89 ? 0.925 -13.571 -0.995 1.00 88.56 89 LEU A N 1
ATOM 713 C CA . LEU A 1 89 ? 0.159 -13.343 -2.216 1.00 88.56 89 LEU A CA 1
ATOM 714 C C . LEU A 1 89 ? 0.730 -12.165 -3.000 1.00 88.56 89 LEU A C 1
ATOM 716 O O . LEU A 1 89 ? 0.933 -12.287 -4.203 1.00 88.56 89 LEU A O 1
ATOM 720 N N . GLY A 1 90 ? 1.056 -11.060 -2.332 1.00 87.25 90 GLY A N 1
ATOM 721 C CA . GLY A 1 90 ? 1.682 -9.891 -2.943 1.00 87.25 90 GLY A CA 1
ATOM 722 C C . GLY A 1 90 ? 3.025 -10.221 -3.593 1.00 87.25 90 GLY A C 1
ATOM 723 O O . GLY A 1 90 ? 3.270 -9.798 -4.720 1.00 87.25 90 GLY A O 1
ATOM 724 N N . PHE A 1 91 ? 3.856 -11.039 -2.944 1.00 84.19 91 PHE A N 1
ATOM 725 C CA . PHE A 1 91 ? 5.123 -11.514 -3.504 1.00 84.19 91 PHE A CA 1
ATOM 726 C C . PHE A 1 91 ? 4.908 -12.376 -4.757 1.00 84.19 91 PHE A C 1
ATOM 728 O O . PHE A 1 91 ? 5.544 -12.161 -5.789 1.00 84.19 91 PHE A O 1
ATOM 735 N N . THR A 1 92 ? 3.958 -13.311 -4.696 1.00 83.75 92 THR A N 1
ATOM 736 C CA . THR A 1 92 ? 3.667 -14.238 -5.801 1.00 83.75 92 THR A CA 1
ATOM 737 C C . THR A 1 92 ? 3.034 -13.517 -6.997 1.00 83.75 92 THR A C 1
ATOM 739 O O . THR A 1 92 ? 3.485 -13.648 -8.138 1.00 83.75 92 THR A O 1
ATOM 742 N N . ILE A 1 93 ? 2.007 -12.703 -6.742 1.00 84.44 93 ILE A N 1
ATOM 743 C CA . ILE A 1 93 ? 1.290 -11.926 -7.761 1.00 84.44 93 ILE A CA 1
ATOM 744 C C . ILE A 1 93 ? 2.205 -10.845 -8.336 1.00 84.44 93 ILE A C 1
ATOM 746 O O . ILE A 1 93 ? 2.212 -10.645 -9.550 1.00 84.44 93 ILE A O 1
ATOM 750 N N . GLY A 1 94 ? 3.011 -10.195 -7.495 1.00 80.19 94 GLY A N 1
ATOM 751 C CA . GLY A 1 94 ? 3.968 -9.160 -7.887 1.00 80.19 94 GLY A CA 1
ATOM 752 C C . GLY A 1 94 ? 4.988 -9.631 -8.925 1.00 80.19 94 GLY A C 1
ATOM 753 O O . GLY A 1 94 ? 5.427 -8.836 -9.754 1.00 80.19 94 GLY A O 1
ATOM 754 N N . ASN A 1 95 ? 5.311 -10.927 -8.937 1.00 74.25 95 ASN A N 1
ATOM 755 C CA . ASN A 1 95 ? 6.203 -11.528 -9.928 1.00 74.25 95 ASN A CA 1
ATOM 756 C C . ASN A 1 95 ? 5.477 -12.045 -11.191 1.00 74.25 95 ASN A C 1
ATOM 758 O O . ASN A 1 95 ? 6.106 -12.566 -12.111 1.00 74.25 95 ASN A O 1
ATOM 762 N N . THR A 1 96 ? 4.150 -11.921 -11.257 1.00 80.25 96 THR A N 1
ATOM 763 C CA . THR A 1 96 ? 3.336 -12.399 -12.384 1.00 80.25 96 THR A CA 1
ATOM 764 C C . THR A 1 96 ? 3.177 -11.310 -13.453 1.00 80.25 96 THR A C 1
ATOM 766 O O . THR A 1 96 ? 3.190 -10.115 -13.162 1.00 80.25 96 THR A O 1
ATOM 769 N N . TYR A 1 97 ? 2.951 -11.702 -14.714 1.00 67.50 97 TYR A N 1
ATOM 770 C CA . TYR A 1 97 ? 2.722 -10.775 -15.838 1.00 67.50 97 TYR A CA 1
ATOM 771 C C . TYR A 1 97 ? 1.584 -9.767 -15.579 1.00 67.50 97 TYR A C 1
ATOM 773 O O . TYR A 1 97 ? 1.653 -8.620 -16.024 1.00 67.50 97 TYR A O 1
ATOM 781 N N . LEU A 1 98 ? 0.576 -10.159 -14.789 1.00 70.81 98 LEU A N 1
ATOM 782 C CA . LEU A 1 98 ? -0.499 -9.272 -14.344 1.00 70.81 98 LEU A CA 1
ATOM 783 C C . LEU A 1 98 ? 0.034 -8.063 -13.567 1.00 70.81 98 LEU A C 1
ATOM 785 O O . LEU A 1 98 ? -0.375 -6.945 -13.860 1.00 70.81 98 LEU A O 1
ATOM 789 N N . ALA A 1 99 ? 0.976 -8.242 -12.639 1.00 75.00 99 ALA A N 1
ATOM 790 C CA . ALA A 1 99 ? 1.537 -7.121 -11.885 1.00 75.00 99 ALA A CA 1
ATOM 791 C C . ALA A 1 99 ? 2.267 -6.121 -12.791 1.00 75.00 99 ALA A C 1
ATOM 793 O O . ALA A 1 99 ? 2.208 -4.919 -12.545 1.00 75.00 99 ALA A O 1
ATOM 794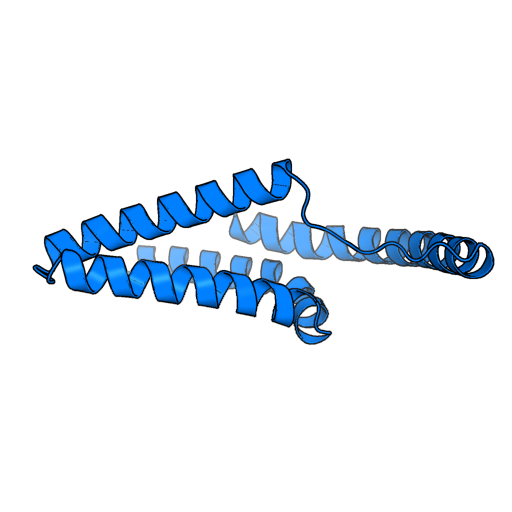 N N . LYS A 1 100 ? 2.883 -6.584 -13.885 1.00 71.00 100 LYS A N 1
ATOM 795 C CA . LYS A 1 100 ? 3.525 -5.702 -14.869 1.00 71.00 100 LYS A CA 1
ATOM 796 C C .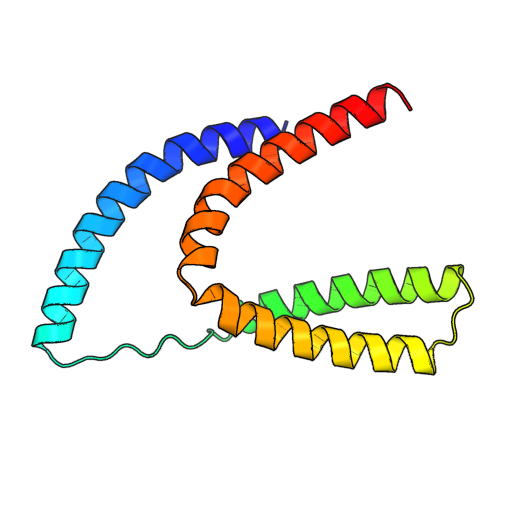 LYS A 1 100 ? 2.500 -4.884 -15.662 1.00 71.00 100 LYS A C 1
ATOM 798 O O . LYS A 1 100 ? 2.707 -3.691 -15.875 1.00 71.00 100 LYS A O 1
ATOM 803 N N . ALA A 1 101 ? 1.384 -5.501 -16.054 1.00 70.44 101 ALA A N 1
ATOM 804 C CA . ALA A 1 101 ? 0.287 -4.803 -16.719 1.00 70.44 101 ALA A CA 1
ATOM 805 C C . ALA A 1 101 ? -0.384 -3.798 -15.767 1.00 70.44 101 ALA A C 1
ATOM 807 O O . ALA A 1 101 ? -0.382 -2.598 -16.044 1.00 70.44 101 ALA A O 1
ATOM 808 N N . PHE A 1 102 ? -0.874 -4.258 -14.611 1.00 75.19 102 PHE A N 1
ATOM 809 C CA . PHE A 1 102 ? -1.566 -3.426 -13.620 1.00 75.19 102 PHE A CA 1
ATOM 810 C C . PHE A 1 102 ? -0.667 -2.348 -13.010 1.00 75.19 102 PHE A C 1
ATOM 812 O O . PHE A 1 102 ? -1.131 -1.231 -12.801 1.00 75.19 102 PHE A O 1
ATOM 819 N N . GLY A 1 103 ? 0.619 -2.631 -12.794 1.00 75.69 103 GLY A N 1
ATOM 820 C CA . GLY A 1 103 ? 1.586 -1.658 -12.287 1.00 75.69 103 GLY A CA 1
ATOM 821 C C . GLY A 1 103 ? 1.762 -0.456 -13.214 1.00 75.69 103 GLY A C 1
ATOM 822 O O . GLY A 1 103 ? 1.908 0.664 -12.732 1.00 75.69 103 GLY A O 1
ATOM 823 N N . SER A 1 104 ? 1.661 -0.655 -14.535 1.00 77.31 104 SER A N 1
ATOM 824 C CA . SER A 1 104 ? 1.702 0.462 -15.485 1.00 77.31 104 SER A CA 1
ATOM 825 C C . SER A 1 104 ? 0.461 1.353 -15.379 1.00 77.31 104 SER A C 1
ATOM 827 O O . SER A 1 104 ? 0.582 2.571 -15.432 1.00 77.31 104 SER A O 1
ATOM 829 N N . TYR A 1 105 ? -0.723 0.775 -15.158 1.00 79.56 105 TYR A N 1
ATOM 830 C CA . TYR A 1 105 ? -1.974 1.529 -15.025 1.00 79.56 105 TYR A CA 1
ATOM 831 C C . TYR A 1 105 ? -2.204 2.082 -13.612 1.00 79.56 105 TYR A C 1
ATOM 833 O O . TYR A 1 105 ? -3.008 2.998 -13.453 1.00 79.56 105 TYR A O 1
ATOM 841 N N . ALA A 1 106 ? -1.498 1.582 -12.593 1.00 81.56 106 ALA A N 1
ATOM 842 C CA . ALA A 1 106 ? -1.696 1.965 -11.196 1.00 81.56 106 ALA A CA 1
ATOM 843 C C . ALA A 1 106 ? -1.576 3.484 -10.933 1.00 81.56 106 ALA A C 1
ATOM 845 O O . ALA A 1 106 ? -2.465 4.019 -10.269 1.00 81.56 106 ALA A O 1
ATOM 846 N N . PRO A 1 107 ? -0.581 4.223 -11.475 1.00 81.38 107 PRO A N 1
ATOM 847 C CA . PRO A 1 107 ? -0.512 5.678 -11.311 1.00 81.38 107 PRO A CA 1
ATOM 848 C C . PRO A 1 107 ? -1.706 6.402 -11.941 1.00 81.38 107 PRO A C 1
ATOM 850 O O . PRO A 1 107 ? -2.209 7.375 -11.385 1.00 81.38 107 PRO A O 1
ATOM 853 N N . LEU A 1 108 ? -2.184 5.908 -13.086 1.00 80.69 108 LEU A N 1
ATOM 854 C CA . LEU A 1 108 ? -3.301 6.498 -13.817 1.00 80.69 108 LEU A CA 1
ATOM 855 C C . LEU A 1 108 ? -4.623 6.264 -13.074 1.00 80.69 108 LEU A C 1
ATOM 857 O O . LEU A 1 108 ? -5.378 7.208 -12.857 1.00 80.69 108 LEU A O 1
ATOM 861 N N . VAL A 1 109 ? -4.865 5.035 -12.612 1.00 83.75 109 VAL A N 1
ATOM 862 C CA . VAL A 1 109 ? -6.042 4.687 -11.799 1.00 83.75 109 VAL A CA 1
ATOM 863 C C . VAL A 1 109 ? -6.033 5.451 -10.473 1.00 83.75 109 VAL A C 1
ATOM 865 O O . VAL A 1 109 ? -7.051 6.026 -10.100 1.00 83.75 109 VAL A O 1
ATOM 868 N N . SER A 1 110 ? -4.883 5.528 -9.797 1.00 83.88 110 SER A N 1
ATOM 869 C CA . SER A 1 110 ? -4.720 6.304 -8.560 1.00 83.88 110 SER A CA 1
ATOM 870 C C . SER A 1 110 ? -5.018 7.791 -8.775 1.00 83.88 110 SER A C 1
ATOM 872 O O . SER A 1 110 ? -5.809 8.379 -8.039 1.00 83.88 110 SER A O 1
ATOM 874 N N . GLY A 1 111 ? -4.461 8.395 -9.832 1.00 83.38 111 GLY A N 1
ATOM 875 C CA . GLY A 1 111 ? -4.715 9.796 -10.170 1.00 83.38 111 GLY A CA 1
ATOM 876 C C . GLY A 1 111 ? -6.196 10.084 -10.424 1.00 83.38 111 GLY A C 1
ATOM 877 O O . GLY A 1 111 ? -6.718 11.071 -9.907 1.00 83.38 111 GLY A O 1
ATOM 878 N N . ILE A 1 112 ? -6.880 9.198 -11.156 1.00 87.75 112 ILE A N 1
ATOM 879 C CA . ILE A 1 112 ? -8.326 9.286 -11.399 1.00 87.75 112 ILE A CA 1
ATOM 880 C C . ILE A 1 112 ? -9.101 9.195 -10.081 1.00 87.75 112 ILE A C 1
ATOM 882 O O . ILE A 1 112 ? -9.924 10.067 -9.809 1.00 87.75 112 ILE A O 1
ATOM 886 N N . LEU A 1 113 ? -8.819 8.189 -9.247 1.00 88.81 113 LEU A N 1
ATOM 887 C CA . LEU A 1 113 ? -9.503 7.997 -7.966 1.00 88.81 113 LEU A CA 1
ATOM 888 C C . LEU A 1 113 ? -9.343 9.208 -7.045 1.00 88.81 113 LEU A C 1
ATOM 890 O O . LEU A 1 113 ? -10.333 9.660 -6.488 1.00 88.81 113 LEU A O 1
ATOM 894 N N . ILE A 1 114 ? -8.138 9.774 -6.926 1.00 87.00 114 ILE A N 1
ATOM 895 C CA . ILE A 1 114 ? -7.881 10.958 -6.089 1.00 87.00 114 ILE A CA 1
ATOM 896 C C . ILE A 1 114 ? -8.673 12.173 -6.586 1.00 87.00 114 ILE A C 1
ATOM 898 O O . ILE A 1 114 ? -9.216 12.924 -5.779 1.00 87.00 114 ILE A O 1
ATOM 902 N N . VAL A 1 115 ? -8.745 12.381 -7.905 1.00 87.12 115 VAL A N 1
ATOM 903 C CA . VAL A 1 115 ? -9.536 13.478 -8.482 1.00 87.12 115 VAL A CA 1
ATOM 904 C C . VAL A 1 115 ? -11.024 13.267 -8.208 1.00 87.12 115 VAL A C 1
ATOM 906 O O . VAL A 1 115 ? -11.685 14.195 -7.754 1.00 87.12 115 VAL A O 1
ATOM 909 N N . PHE A 1 116 ? -11.540 12.054 -8.421 1.00 90.12 116 PHE A N 1
ATOM 910 C CA . PHE A 1 116 ? -12.934 11.730 -8.114 1.00 90.12 116 PHE A CA 1
ATOM 911 C C . PHE A 1 116 ? -13.258 11.898 -6.629 1.00 90.12 116 PHE A C 1
ATOM 913 O O . PHE A 1 116 ? -14.286 12.486 -6.312 1.00 90.12 116 PHE A O 1
ATOM 920 N N . LEU A 1 117 ? -12.384 11.432 -5.733 1.00 89.06 117 LEU A N 1
ATOM 921 C CA . LEU A 1 117 ? -12.578 11.552 -4.289 1.00 89.06 117 LEU A CA 1
ATOM 922 C C . LEU A 1 117 ? -12.609 13.022 -3.860 1.00 89.06 117 LEU A C 1
ATOM 924 O O . LEU A 1 117 ? -13.517 13.427 -3.147 1.00 89.06 117 LEU A O 1
ATOM 928 N N . GLY A 1 118 ? -11.672 13.832 -4.362 1.00 86.75 118 GLY A N 1
ATOM 929 C CA . GLY A 1 118 ? -11.632 15.262 -4.060 1.00 86.75 118 GLY A CA 1
ATOM 930 C C . GLY A 1 118 ? -12.838 16.029 -4.605 1.00 86.75 118 GLY A C 1
ATOM 931 O O . GLY A 1 118 ? -13.275 16.988 -3.983 1.00 86.75 118 GLY A O 1
ATOM 932 N N . ILE A 1 119 ? -13.403 15.612 -5.744 1.00 90.69 119 ILE A N 1
ATOM 933 C CA . ILE A 1 119 ? -14.659 16.184 -6.252 1.00 90.69 119 ILE A CA 1
ATOM 934 C C . ILE A 1 119 ? -15.835 15.739 -5.380 1.00 90.69 119 ILE A C 1
ATOM 936 O O . ILE A 1 119 ? -16.666 16.566 -5.026 1.00 90.69 119 ILE A O 1
ATOM 940 N N . TYR A 1 120 ? -15.909 14.455 -5.026 1.00 92.25 120 TYR A N 1
ATOM 941 C CA . TYR A 1 120 ? -16.973 13.915 -4.181 1.00 92.25 120 TYR A CA 1
ATOM 942 C C . TYR A 1 120 ? -17.032 14.617 -2.819 1.00 92.25 120 TYR A C 1
ATOM 944 O O . TYR A 1 120 ? -18.111 14.983 -2.367 1.00 92.25 120 TYR A O 1
ATOM 952 N N . GLU A 1 121 ? -15.874 14.877 -2.214 1.00 89.31 121 GLU A N 1
ATOM 953 C CA . GLU A 1 121 ? -15.758 15.556 -0.921 1.00 89.31 121 GLU A CA 1
ATOM 954 C C . GLU A 1 121 ? -16.198 17.031 -0.958 1.00 89.31 121 GLU A C 1
ATOM 956 O O . GLU A 1 121 ? -16.526 17.591 0.075 1.00 89.31 121 GLU A O 1
ATOM 961 N N . ILE A 1 122 ? -16.264 17.670 -2.133 1.00 90.19 122 ILE A N 1
ATOM 962 C CA . ILE A 1 122 ? -16.809 19.035 -2.265 1.00 90.19 122 ILE A CA 1
ATOM 963 C C . ILE A 1 122 ? -18.345 19.046 -2.181 1.00 90.19 122 ILE A C 1
ATOM 965 O O . ILE A 1 122 ? -18.934 20.068 -1.831 1.00 90.19 122 ILE A O 1
ATOM 969 N N . PHE A 1 123 ? -19.002 17.941 -2.543 1.00 87.56 123 PHE A N 1
ATOM 970 C CA . PHE A 1 123 ? -20.466 17.839 -2.573 1.00 87.56 123 PHE A CA 1
ATOM 971 C C . PHE A 1 123 ? -21.070 17.217 -1.307 1.00 87.56 123 PHE A C 1
ATOM 973 O O . PHE A 1 123 ? -22.296 17.229 -1.175 1.00 87.56 123 PHE A O 1
ATOM 980 N N . ILE A 1 124 ? -20.239 16.660 -0.421 1.00 81.44 124 ILE A N 1
ATOM 981 C CA . ILE A 1 124 ? -20.638 16.089 0.873 1.00 81.44 124 ILE A CA 1
ATOM 982 C C . ILE A 1 124 ? -20.391 17.098 1.998 1.00 81.44 124 ILE A C 1
ATOM 984 O O . ILE A 1 124 ? -21.209 17.107 2.943 1.00 81.44 124 ILE A O 1
#

Foldseek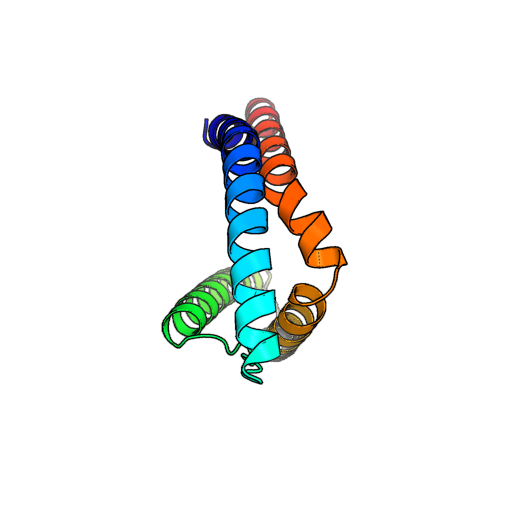 3Di:
DVLVVLVVCLVVVVVVCVVVVVVVVVVVVVCVVVVNDDDDDQDPVNVVVLVVVLVVVVVVVLVVCVVVVHDNVVSVVVSVVVSVVCVVCCVVVCPDPVVVVVVSCVSVVVSVVVVVVVVVVVVD

Sequence (124 aa):
MLGLWFILDYYKKRKTDTFDFKNNYEILINSKIEGKDNLKYIDIKESIILAFGLTINNLGLGIGASITGLNIYFTTLLTIIFSLLSILLGFTIGNTYLAKAFGSYAPLVSGILIVFLGIYEIFI

pLDDT: mean 82.75, std 9.21, range [59.03, 95.69]

Secondary structure (DSSP, 8-state):
-HHHHHHHHHHHHHHHHHHHHHHHHHHHHHHHHTT-----PPPHHHHHHHHHHHHHHHHHHHHHHHHTT--HHHHHHHHHHHHHHHHHHHHHHHTSHHHHHHHHHHHHHHHHHHHHHHHHHHH-